Protein AF-A0A5C1ABJ4-F1 (afdb_monomer_lite)

Organism: NCBI:txid2598579

pLDDT: mean 93.32, std 5.38, range [53.0, 98.0]

Structure (mmCIF, N/CA/C/O backbone):
data_AF-A0A5C1ABJ4-F1
#
_entry.id   AF-A0A5C1ABJ4-F1
#
loop_
_atom_site.group_PDB
_atom_site.id
_atom_site.type_symbol
_atom_site.label_atom_id
_atom_site.label_alt_id
_atom_site.label_comp_id
_atom_site.label_asym_id
_atom_site.label_entity_id
_atom_site.label_seq_id
_atom_site.pdbx_PDB_ins_code
_atom_site.Cartn_x
_atom_site.Cartn_y
_atom_site.Cartn_z
_atom_site.occupancy
_atom_site.B_iso_or_equiv
_atom_site.auth_seq_id
_atom_site.auth_comp_id
_atom_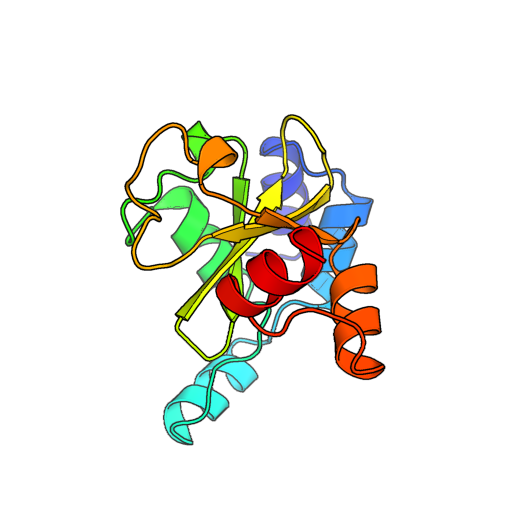site.auth_asym_id
_atom_site.auth_atom_id
_atom_site.pdbx_PDB_model_num
ATOM 1 N N . MET A 1 1 ? 1.693 10.480 14.852 1.00 88.25 1 MET A N 1
ATOM 2 C CA . MET A 1 1 ? 0.655 9.442 15.010 1.00 88.25 1 MET A CA 1
ATOM 3 C C . MET A 1 1 ? 1.289 8.270 15.743 1.00 88.25 1 MET A C 1
ATOM 5 O O . MET A 1 1 ? 2.432 7.964 15.433 1.00 88.25 1 MET A O 1
ATOM 9 N N . THR A 1 2 ? 0.624 7.681 16.735 1.00 93.25 2 THR A N 1
ATOM 10 C CA . THR A 1 2 ? 1.085 6.448 17.403 1.00 93.25 2 THR A CA 1
ATOM 11 C C . THR A 1 2 ? 0.693 5.208 16.592 1.00 93.25 2 THR A C 1
ATOM 13 O O . THR A 1 2 ? -0.179 5.293 15.729 1.00 93.25 2 THR A O 1
ATOM 16 N N . GLU A 1 3 ? 1.285 4.047 16.886 1.00 94.19 3 GLU A N 1
ATOM 17 C CA . GLU A 1 3 ? 0.907 2.773 16.248 1.00 94.19 3 GLU A CA 1
ATOM 18 C C . GLU A 1 3 ? -0.591 2.476 16.396 1.00 94.19 3 GLU A C 1
ATOM 20 O O . GLU A 1 3 ? -1.264 2.180 15.415 1.00 94.19 3 GLU A O 1
ATOM 25 N N . GLU A 1 4 ? -1.154 2.635 17.597 1.00 96.38 4 GLU A N 1
ATOM 26 C CA . GLU A 1 4 ? -2.579 2.364 17.835 1.00 96.38 4 GLU A CA 1
ATOM 27 C C . GLU A 1 4 ? -3.501 3.328 17.073 1.00 96.38 4 GLU A C 1
ATOM 29 O O . GLU A 1 4 ? -4.546 2.926 16.555 1.00 96.38 4 GLU A O 1
ATOM 34 N N . GLN A 1 5 ? -3.100 4.599 16.956 1.00 96.69 5 GLN A N 1
ATOM 35 C CA . GLN A 1 5 ? -3.818 5.568 16.127 1.00 96.69 5 GLN A CA 1
ATOM 36 C C . GLN A 1 5 ? -3.788 5.157 14.652 1.00 96.69 5 GLN A C 1
ATOM 38 O O . GLN A 1 5 ? -4.807 5.264 13.975 1.00 96.69 5 GLN A O 1
ATOM 43 N N . PHE A 1 6 ? -2.651 4.654 14.166 1.00 96.69 6 PHE A N 1
ATOM 44 C CA . PHE A 1 6 ? -2.529 4.161 12.798 1.00 96.69 6 PHE A CA 1
ATOM 45 C C . PHE A 1 6 ? -3.382 2.910 12.560 1.00 96.69 6 PHE A C 1
ATOM 47 O O . PHE A 1 6 ? -4.092 2.838 11.562 1.00 96.69 6 PHE A O 1
ATOM 54 N N . LEU A 1 7 ? -3.377 1.952 13.492 1.00 97.38 7 LEU A N 1
ATOM 55 C CA . LEU A 1 7 ? -4.188 0.732 13.402 1.00 97.38 7 LEU A CA 1
ATOM 56 C C . LEU A 1 7 ? -5.687 1.024 13.397 1.00 97.38 7 LEU A C 1
ATOM 58 O O . LEU A 1 7 ? -6.438 0.395 12.656 1.00 97.38 7 LEU A O 1
ATOM 62 N N . THR A 1 8 ? -6.117 1.999 14.195 1.00 97.50 8 THR A N 1
ATOM 63 C CA . THR A 1 8 ? -7.499 2.489 14.159 1.00 97.50 8 THR A CA 1
ATOM 64 C C . THR A 1 8 ? -7.795 3.135 12.803 1.00 97.50 8 THR A C 1
ATOM 66 O O . THR A 1 8 ? -8.787 2.804 12.160 1.00 97.50 8 THR A O 1
ATOM 69 N N . TRP A 1 9 ? -6.887 3.983 12.313 1.00 96.56 9 TRP A N 1
ATOM 70 C CA . TRP A 1 9 ? -7.027 4.676 11.032 1.00 96.56 9 TRP A CA 1
ATOM 71 C C . TRP A 1 9 ? -7.131 3.723 9.827 1.00 96.56 9 TRP A C 1
ATOM 73 O O . TRP A 1 9 ? -8.000 3.927 8.976 1.00 96.56 9 TRP A O 1
ATOM 83 N N . VAL A 1 10 ? -6.303 2.674 9.738 1.00 96.25 10 VAL A N 1
ATOM 84 C CA . VAL A 1 10 ? -6.405 1.679 8.647 1.00 96.25 10 VAL A CA 1
ATOM 85 C C . VAL A 1 10 ? -7.681 0.841 8.761 1.00 96.25 10 VAL A C 1
ATOM 87 O O . VAL A 1 10 ? -8.312 0.554 7.744 1.00 96.25 10 VAL A O 1
ATOM 90 N N . ASN A 1 11 ? -8.107 0.509 9.984 1.00 96.19 11 ASN A N 1
ATOM 91 C CA . ASN A 1 11 ? -9.336 -0.243 10.227 1.00 96.19 11 ASN A CA 1
ATOM 92 C C . ASN A 1 11 ? -10.583 0.535 9.787 1.00 96.19 11 ASN A C 1
ATOM 94 O O . ASN A 1 11 ? -11.460 -0.032 9.140 1.00 96.19 11 ASN A O 1
ATOM 98 N N . ASP A 1 12 ? -10.624 1.846 10.034 1.00 95.12 12 ASP A N 1
ATOM 99 C CA . ASP A 1 12 ? -11.699 2.729 9.557 1.00 95.12 12 ASP A CA 1
ATOM 100 C C . ASP A 1 12 ? -11.760 2.830 8.020 1.00 95.12 12 ASP A C 1
ATOM 102 O O . ASP A 1 12 ? -12.762 3.270 7.457 1.00 95.12 12 ASP A O 1
ATOM 106 N N . ARG A 1 13 ? -10.696 2.407 7.325 1.00 94.12 13 ARG A N 1
ATOM 107 C CA . ARG A 1 13 ? -10.602 2.317 5.856 1.00 94.12 13 ARG A CA 1
ATOM 108 C C . ARG A 1 13 ? -10.805 0.894 5.335 1.00 94.12 13 ARG A C 1
ATOM 110 O O . ARG A 1 13 ? -10.522 0.623 4.173 1.00 94.12 13 ARG A O 1
ATOM 117 N N . GLY A 1 14 ? -11.308 0.003 6.189 1.00 94.56 14 GLY A N 1
ATOM 118 C CA . GLY A 1 14 ? -11.683 -1.363 5.840 1.00 94.56 14 GLY A CA 1
ATOM 119 C C . GLY A 1 14 ? -10.524 -2.355 5.804 1.00 94.56 14 GLY A C 1
ATOM 120 O O . GLY A 1 14 ? -10.731 -3.503 5.420 1.00 94.56 14 GLY A O 1
ATOM 121 N N . LEU A 1 15 ? -9.322 -1.956 6.238 1.00 96.06 15 LEU A N 1
ATOM 122 C CA . LEU A 1 15 ? -8.186 -2.862 6.353 1.00 96.06 15 LEU A CA 1
ATOM 123 C C . LEU A 1 15 ? -8.135 -3.482 7.765 1.00 96.06 15 LEU A C 1
ATOM 125 O O . LEU A 1 15 ? -7.903 -2.755 8.733 1.00 96.06 15 LEU A O 1
ATOM 129 N N . PRO A 1 16 ? -8.321 -4.807 7.921 1.00 95.50 16 PRO A N 1
ATOM 130 C CA . PRO A 1 16 ? -8.355 -5.455 9.226 1.00 95.50 16 PRO A CA 1
ATOM 131 C C . PRO A 1 16 ? -7.057 -5.265 10.013 1.00 95.50 16 PRO A C 1
ATOM 133 O O . PRO A 1 16 ? -5.977 -5.071 9.450 1.00 95.50 16 PRO A O 1
ATOM 136 N N . ARG A 1 17 ? -7.153 -5.344 11.345 1.00 95.56 17 ARG A N 1
ATOM 137 C CA . ARG A 1 17 ? -6.034 -5.037 12.248 1.00 95.56 17 ARG A CA 1
ATOM 138 C C . ARG A 1 17 ? -4.769 -5.850 11.958 1.00 95.56 17 ARG A C 1
ATOM 140 O O . ARG A 1 17 ? -3.681 -5.299 12.057 1.00 95.56 17 ARG A O 1
ATOM 147 N N . ASP A 1 18 ? -4.881 -7.128 11.611 1.00 95.94 18 ASP A N 1
ATOM 148 C CA . ASP A 1 18 ? -3.736 -7.979 11.256 1.00 95.94 18 ASP A CA 1
ATOM 149 C C . ASP A 1 18 ? -2.999 -7.464 10.009 1.00 95.94 18 ASP A C 1
ATOM 151 O O . ASP A 1 18 ? -1.771 -7.383 10.012 1.00 95.94 18 ASP A O 1
ATOM 155 N N . ARG A 1 19 ? -3.734 -7.008 8.992 1.00 95.75 19 ARG A N 1
ATOM 156 C CA . ARG A 1 19 ? -3.170 -6.339 7.809 1.00 95.75 19 ARG A CA 1
ATOM 157 C C . ARG A 1 19 ? -2.598 -4.961 8.131 1.00 95.75 19 ARG A C 1
ATOM 159 O O . ARG A 1 19 ? -1.557 -4.584 7.600 1.00 95.75 19 ARG A O 1
ATOM 166 N N . GLY A 1 20 ? -3.214 -4.234 9.059 1.00 96.50 20 GLY A N 1
ATOM 167 C CA . GLY A 1 20 ? -2.649 -3.004 9.616 1.00 96.50 20 GLY A CA 1
ATOM 168 C C . GLY A 1 20 ? -1.310 -3.224 10.330 1.00 96.50 20 GLY A C 1
ATOM 169 O O . GLY A 1 20 ? -0.367 -2.464 10.124 1.00 96.50 20 GLY A O 1
ATOM 170 N N . MET A 1 21 ? -1.201 -4.288 11.130 1.00 96.75 21 MET A N 1
ATOM 171 C CA . MET A 1 21 ? 0.039 -4.682 11.814 1.00 96.75 21 MET A CA 1
ATOM 172 C C . MET A 1 21 ? 1.129 -5.094 10.823 1.00 96.75 21 MET A C 1
ATOM 174 O O . MET A 1 21 ? 2.306 -4.802 11.023 1.00 96.75 21 MET A O 1
ATOM 178 N N . GLU A 1 22 ? 0.741 -5.769 9.746 1.00 96.25 22 GLU A N 1
ATOM 179 C CA . GLU A 1 22 ? 1.639 -6.115 8.651 1.00 96.25 22 GLU A CA 1
ATOM 180 C C . GLU A 1 22 ? 2.220 -4.860 7.991 1.00 96.25 22 GLU A C 1
ATOM 182 O O . GLU A 1 22 ? 3.435 -4.778 7.806 1.00 96.25 22 GLU A O 1
ATOM 187 N N . LEU A 1 23 ? 1.376 -3.860 7.720 1.00 96.12 23 LEU A N 1
ATOM 188 C CA . LEU A 1 23 ? 1.804 -2.576 7.176 1.00 96.12 23 LEU A CA 1
ATOM 189 C C . LEU A 1 23 ? 2.719 -1.816 8.146 1.00 96.12 23 LEU A C 1
ATOM 191 O O . LEU A 1 23 ? 3.759 -1.331 7.719 1.00 96.12 23 LEU A O 1
ATOM 195 N N . LEU A 1 24 ? 2.401 -1.779 9.448 1.00 96.12 24 LEU A N 1
ATOM 196 C CA . LEU A 1 24 ? 3.281 -1.194 10.472 1.00 96.12 24 LEU A CA 1
ATOM 197 C C . LEU A 1 24 ? 4.680 -1.819 10.465 1.00 96.12 24 LEU A C 1
ATOM 199 O O . LEU A 1 24 ? 5.672 -1.108 10.562 1.00 96.12 24 LEU A O 1
ATOM 203 N N . ARG A 1 25 ? 4.758 -3.149 10.353 1.00 96.12 25 ARG A N 1
ATOM 204 C CA . ARG A 1 25 ? 6.027 -3.889 10.369 1.00 96.12 25 ARG A CA 1
ATOM 205 C C . ARG A 1 25 ? 6.877 -3.634 9.124 1.00 96.12 25 ARG A C 1
ATOM 207 O O . ARG A 1 25 ? 8.095 -3.766 9.194 1.00 96.12 25 ARG A O 1
ATOM 214 N N . LEU A 1 26 ? 6.236 -3.381 7.984 1.00 96.62 26 LEU A N 1
ATOM 215 C CA . LEU A 1 26 ? 6.899 -3.228 6.687 1.00 96.62 26 LEU A CA 1
ATOM 216 C C . LEU A 1 26 ? 7.159 -1.769 6.304 1.00 96.62 26 LEU A C 1
ATOM 218 O O . LEU A 1 26 ? 7.993 -1.526 5.437 1.00 96.62 26 LEU A O 1
ATOM 222 N N . ALA A 1 27 ? 6.446 -0.821 6.913 1.00 97.06 27 ALA A N 1
ATOM 223 C CA . ALA A 1 27 ? 6.613 0.598 6.657 1.00 97.06 27 ALA A CA 1
ATOM 224 C C . ALA A 1 27 ? 8.025 1.063 7.015 1.00 97.06 27 ALA A C 1
ATOM 226 O O . ALA A 1 27 ? 8.536 0.772 8.097 1.00 97.06 27 ALA A O 1
ATOM 227 N N . ALA A 1 28 ? 8.627 1.834 6.113 1.00 96.75 28 ALA A N 1
ATOM 228 C CA . ALA A 1 28 ? 9.906 2.465 6.373 1.00 96.75 28 ALA A CA 1
ATOM 229 C C . ALA A 1 28 ? 9.820 3.468 7.529 1.00 96.75 28 ALA A C 1
ATOM 231 O O . ALA A 1 28 ? 8.801 4.123 7.770 1.00 96.75 28 ALA A O 1
ATOM 232 N N . THR A 1 29 ? 10.936 3.653 8.211 1.00 96.00 29 THR A N 1
ATOM 233 C CA . THR A 1 29 ? 11.121 4.756 9.148 1.00 96.00 29 THR A CA 1
ATOM 234 C C . THR A 1 29 ? 11.282 6.085 8.392 1.00 96.00 29 THR A C 1
ATOM 236 O O . THR A 1 29 ? 11.707 6.106 7.228 1.00 96.00 29 THR A O 1
ATOM 239 N N . PRO A 1 30 ? 10.957 7.232 9.017 1.00 94.44 30 PRO A N 1
ATOM 240 C CA . PRO A 1 30 ? 11.271 8.545 8.451 1.00 94.44 30 PRO A CA 1
ATOM 241 C C . PRO A 1 30 ? 12.758 8.704 8.098 1.00 94.44 30 PRO A C 1
ATOM 243 O O . PRO A 1 30 ? 13.092 9.342 7.100 1.00 94.44 30 PRO A O 1
ATOM 246 N N . GLU A 1 31 ? 13.643 8.102 8.892 1.00 96.19 31 GLU A N 1
ATOM 247 C CA . GLU A 1 31 ? 15.089 8.118 8.698 1.00 96.19 31 GLU A CA 1
ATOM 248 C C . GLU A 1 31 ? 15.508 7.356 7.436 1.00 96.19 31 GLU A C 1
ATOM 250 O O . GLU A 1 31 ? 16.296 7.885 6.656 1.00 96.19 31 GLU A O 1
ATOM 255 N N . GLU A 1 32 ? 14.953 6.165 7.186 1.00 96.31 32 GLU A N 1
ATOM 256 C CA . GLU A 1 32 ? 15.216 5.395 5.958 1.00 96.31 32 GLU A CA 1
ATOM 257 C C . GLU A 1 32 ? 14.743 6.143 4.707 1.00 96.31 32 GLU A C 1
ATOM 259 O O . GLU A 1 32 ? 15.471 6.229 3.719 1.00 96.31 32 GLU A O 1
ATOM 264 N N . MET A 1 33 ? 13.552 6.746 4.762 1.00 94.56 33 MET A N 1
ATOM 265 C CA . MET A 1 33 ? 13.020 7.548 3.654 1.00 94.56 33 MET A CA 1
ATOM 266 C C . MET A 1 33 ? 13.908 8.761 3.355 1.00 94.56 33 MET A C 1
ATOM 268 O O . MET A 1 33 ? 14.182 9.070 2.194 1.00 94.56 33 MET A O 1
ATOM 272 N N . LYS A 1 34 ? 14.381 9.446 4.403 1.00 94.56 34 LYS A N 1
ATOM 273 C CA . LYS A 1 34 ? 15.303 10.576 4.271 1.00 94.56 34 LYS A CA 1
ATOM 274 C C . LYS A 1 34 ? 16.650 10.133 3.696 1.00 94.56 34 LYS A C 1
ATOM 276 O O . LYS A 1 34 ? 17.146 10.784 2.781 1.00 94.56 34 LYS A O 1
ATOM 281 N N . ALA A 1 35 ? 17.210 9.031 4.193 1.00 95.69 35 ALA A N 1
ATOM 282 C CA . ALA A 1 35 ? 18.489 8.503 3.732 1.00 95.69 35 ALA A CA 1
ATOM 283 C C . ALA A 1 35 ? 18.458 8.151 2.237 1.00 95.69 35 ALA A C 1
ATOM 285 O O . ALA A 1 35 ? 19.354 8.566 1.506 1.00 95.69 35 ALA A O 1
ATOM 286 N N . ALA A 1 36 ? 17.402 7.476 1.765 1.00 93.00 36 ALA A N 1
ATOM 287 C CA . ALA A 1 36 ? 17.230 7.170 0.343 1.00 93.00 36 ALA A CA 1
ATOM 288 C C . ALA A 1 36 ? 17.169 8.447 -0.513 1.00 93.00 36 ALA A C 1
ATOM 290 O O . ALA A 1 36 ? 17.862 8.562 -1.524 1.00 93.00 36 ALA A O 1
ATOM 291 N N . SER A 1 37 ? 16.411 9.456 -0.064 1.00 91.25 37 SER A N 1
ATOM 292 C CA . SER A 1 37 ? 16.325 10.745 -0.757 1.00 91.25 37 SER A CA 1
ATOM 293 C C . SER A 1 37 ? 17.667 11.483 -0.817 1.00 91.25 37 SER A C 1
ATOM 295 O O . SER A 1 37 ? 17.974 12.085 -1.843 1.00 91.25 37 SER A O 1
ATOM 297 N N . GLU A 1 38 ? 18.452 11.480 0.262 1.00 94.56 38 GLU A N 1
ATOM 298 C CA . GLU A 1 38 ? 19.772 12.129 0.309 1.00 94.56 38 GLU A CA 1
ATOM 299 C C . GLU A 1 38 ? 20.803 11.393 -0.557 1.00 94.56 38 GLU A C 1
ATOM 301 O O . GLU A 1 38 ? 21.664 12.027 -1.170 1.00 94.56 38 GLU A O 1
ATOM 306 N N . ALA A 1 39 ? 20.685 10.067 -0.647 1.00 94.88 39 ALA A N 1
ATOM 307 C CA . ALA A 1 39 ? 21.522 9.214 -1.483 1.00 94.88 39 ALA A CA 1
ATOM 308 C C . ALA A 1 39 ? 21.127 9.221 -2.972 1.00 94.88 39 ALA A C 1
ATOM 310 O O . ALA A 1 39 ? 21.839 8.628 -3.780 1.00 94.88 39 ALA A O 1
ATOM 311 N N . TRP A 1 40 ? 20.035 9.900 -3.352 1.00 90.88 40 TRP A N 1
ATOM 312 C CA . TRP A 1 40 ? 19.444 9.825 -4.698 1.00 90.88 40 TRP A CA 1
ATOM 313 C C . TRP A 1 40 ? 19.102 8.387 -5.123 1.00 90.88 40 TRP A C 1
ATOM 315 O O . TRP A 1 40 ? 19.182 8.031 -6.300 1.00 90.88 40 TRP A O 1
ATOM 325 N N . GLU A 1 41 ? 18.708 7.561 -4.157 1.00 90.25 41 GLU A N 1
ATOM 326 C CA . GLU A 1 41 ? 18.269 6.186 -4.367 1.00 90.25 41 GLU A CA 1
ATOM 327 C C . GLU A 1 41 ? 16.735 6.109 -4.396 1.00 90.25 41 GLU A C 1
ATOM 329 O O . GLU A 1 41 ? 16.053 6.979 -3.837 1.00 90.25 41 GLU A O 1
ATOM 334 N N . PRO A 1 42 ? 16.153 5.075 -5.032 1.00 87.12 42 PRO A N 1
ATOM 335 C CA . PRO A 1 42 ? 14.728 4.809 -4.905 1.00 87.12 42 PRO A CA 1
ATOM 336 C C . PRO A 1 42 ? 14.333 4.682 -3.426 1.00 87.12 42 PRO A C 1
ATOM 338 O O . PRO A 1 42 ? 15.066 4.057 -2.652 1.00 87.12 42 PRO A O 1
ATOM 341 N N . PRO A 1 43 ? 13.183 5.240 -3.011 1.00 88.25 43 PRO A N 1
ATOM 342 C CA . PRO A 1 43 ? 12.720 5.080 -1.643 1.00 88.25 43 PRO A CA 1
ATOM 343 C C . PRO A 1 43 ? 12.439 3.600 -1.336 1.00 88.25 43 PRO A C 1
ATOM 345 O O . PRO A 1 43 ? 12.162 2.816 -2.251 1.00 88.25 43 PRO A O 1
ATOM 348 N N . PRO A 1 44 ? 12.443 3.212 -0.048 1.00 92.38 44 PRO A N 1
ATOM 349 C CA . PRO A 1 44 ? 11.866 1.946 0.376 1.00 92.38 44 PRO A CA 1
ATOM 350 C C . PRO A 1 44 ? 10.474 1.733 -0.239 1.00 92.38 44 PRO A C 1
ATOM 352 O O . PRO A 1 44 ? 9.682 2.679 -0.301 1.00 92.38 44 PRO A O 1
ATOM 355 N N . PRO A 1 45 ? 10.146 0.500 -0.665 1.00 93.31 45 PRO A N 1
ATOM 356 C CA . PRO A 1 45 ? 8.934 0.250 -1.436 1.00 93.31 45 PRO A CA 1
ATOM 357 C C . PRO A 1 45 ? 7.660 0.517 -0.637 1.00 93.31 45 PRO A C 1
ATOM 359 O O . PRO A 1 45 ? 6.651 0.886 -1.222 1.00 93.31 45 PRO A O 1
ATOM 362 N N . ILE A 1 46 ? 7.694 0.344 0.689 1.00 97.31 46 ILE A N 1
ATOM 363 C CA . ILE A 1 46 ? 6.593 0.697 1.587 1.00 97.31 46 ILE A CA 1
ATOM 364 C C . ILE A 1 46 ? 6.993 1.954 2.351 1.00 97.31 46 ILE A C 1
ATOM 366 O O . ILE A 1 46 ? 7.986 1.970 3.081 1.00 97.31 46 ILE A O 1
ATOM 370 N N . TYR A 1 47 ? 6.217 3.017 2.180 1.00 97.12 47 TYR A N 1
ATOM 371 C CA . TYR A 1 47 ? 6.524 4.314 2.759 1.00 97.12 47 TYR A CA 1
ATOM 372 C C . TYR A 1 47 ? 6.309 4.346 4.269 1.00 97.12 47 TYR A C 1
ATOM 374 O O . TYR A 1 47 ? 5.654 3.488 4.860 1.00 97.12 47 TYR A O 1
ATOM 382 N N . ASN A 1 48 ? 6.844 5.391 4.901 1.00 96.50 48 ASN A N 1
ATOM 383 C CA . ASN A 1 48 ? 6.553 5.662 6.300 1.00 96.50 48 ASN A CA 1
ATOM 384 C C . ASN A 1 48 ? 5.061 5.973 6.515 1.00 96.50 48 ASN A C 1
ATOM 386 O O . ASN A 1 48 ? 4.369 6.478 5.627 1.00 96.50 48 ASN A O 1
ATOM 390 N N . LEU A 1 49 ? 4.582 5.732 7.737 1.00 96.25 49 LEU A N 1
ATOM 391 C CA . LEU A 1 49 ? 3.165 5.863 8.099 1.00 96.25 49 LEU A CA 1
ATOM 392 C C . LEU A 1 49 ? 2.588 7.255 7.809 1.00 96.25 49 LEU A C 1
ATOM 394 O O . LEU A 1 49 ? 1.440 7.368 7.389 1.00 96.25 49 LEU A O 1
ATOM 398 N N . GLY A 1 50 ? 3.375 8.315 8.018 1.00 95.31 50 GLY A N 1
ATOM 399 C CA . GLY A 1 50 ? 2.948 9.686 7.741 1.00 95.31 50 GLY A CA 1
ATOM 400 C C . GLY A 1 50 ? 2.678 9.905 6.254 1.00 95.31 50 GLY A C 1
ATOM 401 O O . GLY A 1 50 ? 1.622 10.413 5.890 1.00 95.31 50 GLY A O 1
ATOM 402 N N . SER A 1 51 ? 3.589 9.446 5.396 1.00 95.25 51 SER A N 1
ATOM 403 C CA . SE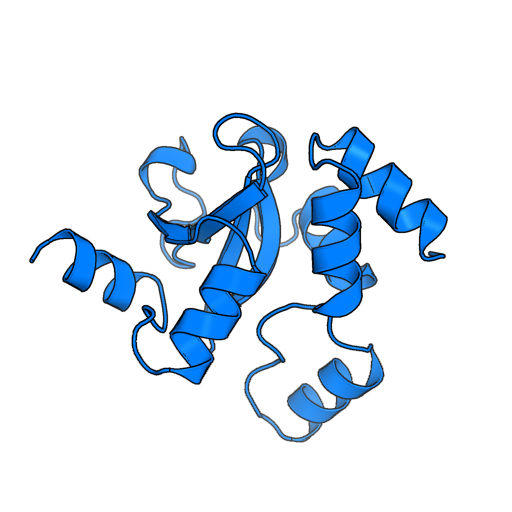R A 1 51 ? 3.436 9.512 3.942 1.00 95.25 51 SER A CA 1
ATOM 404 C C . SER A 1 51 ? 2.234 8.705 3.447 1.00 95.25 51 SER A C 1
ATOM 406 O O . SER A 1 51 ? 1.497 9.197 2.599 1.00 95.25 51 SER A O 1
ATOM 408 N N . ILE A 1 52 ? 1.989 7.514 4.001 1.00 96.56 52 ILE A N 1
ATOM 409 C CA . ILE A 1 52 ? 0.814 6.687 3.663 1.00 96.56 52 ILE A CA 1
ATOM 410 C C . ILE A 1 52 ? -0.490 7.428 3.981 1.00 96.56 52 ILE A C 1
ATOM 412 O O . ILE A 1 52 ? -1.408 7.478 3.157 1.00 96.56 52 ILE A O 1
ATOM 416 N N . VAL A 1 53 ? -0.564 8.037 5.169 1.00 95.50 53 VAL A N 1
ATOM 417 C CA . VAL A 1 53 ? -1.733 8.817 5.592 1.00 95.50 53 VAL A CA 1
ATOM 418 C C . VAL A 1 53 ? -1.930 10.017 4.672 1.00 95.50 53 VAL A C 1
ATOM 420 O O . VAL A 1 53 ? -3.026 10.186 4.152 1.00 95.50 53 VAL A O 1
ATOM 423 N N . THR A 1 54 ? -0.886 10.802 4.399 1.00 94.69 54 THR A N 1
ATOM 424 C CA . THR A 1 54 ? -0.960 11.954 3.484 1.00 94.69 54 THR A CA 1
ATOM 425 C C . THR A 1 54 ? -1.400 11.548 2.078 1.00 94.69 54 THR A C 1
ATOM 427 O O . THR A 1 54 ? -2.293 12.173 1.514 1.00 94.69 54 THR A O 1
ATOM 430 N N . LEU A 1 55 ? -0.843 10.474 1.514 1.00 93.50 55 LEU A N 1
ATOM 431 C CA . LEU A 1 55 ? -1.226 9.997 0.180 1.00 93.50 55 LEU A CA 1
ATOM 432 C C . LEU A 1 55 ? -2.684 9.540 0.114 1.00 93.50 55 LEU A C 1
ATOM 434 O O . LEU A 1 55 ? -3.333 9.687 -0.919 1.00 93.50 55 LEU A O 1
ATOM 438 N N . THR A 1 56 ? -3.201 8.997 1.213 1.00 91.50 56 THR A N 1
ATOM 439 C CA . THR A 1 56 ? -4.584 8.527 1.288 1.00 91.50 56 THR A CA 1
ATOM 440 C C . THR A 1 56 ? -5.563 9.664 1.582 1.00 91.50 56 THR A C 1
ATOM 442 O O . THR A 1 56 ? -6.656 9.688 1.016 1.00 91.50 56 THR A O 1
ATOM 445 N N . GLU A 1 57 ? -5.204 10.602 2.460 1.00 91.25 57 GLU A N 1
ATOM 446 C CA . GLU A 1 57 ? -6.099 11.666 2.921 1.00 91.25 57 GLU A CA 1
ATOM 447 C C . GLU A 1 57 ? -6.106 12.893 2.030 1.00 91.25 57 GLU A C 1
ATOM 449 O O . GLU A 1 57 ? -7.193 13.345 1.658 1.00 91.25 57 GLU A O 1
ATOM 454 N N . ASP A 1 58 ? -4.916 13.386 1.696 1.00 94.00 58 ASP A N 1
ATOM 455 C CA . ASP A 1 58 ? -4.724 14.645 0.981 1.00 94.00 58 ASP A CA 1
ATOM 456 C C . ASP A 1 58 ? -4.707 14.431 -0.539 1.00 94.00 58 ASP A C 1
ATOM 458 O O . ASP A 1 58 ? -4.870 15.387 -1.292 1.00 94.00 58 ASP A O 1
ATOM 462 N N . ASP A 1 59 ? -4.521 13.179 -0.983 1.00 90.75 59 ASP A N 1
ATOM 463 C CA . ASP A 1 59 ? -4.498 12.756 -2.390 1.00 90.75 59 ASP A CA 1
ATOM 464 C C . ASP A 1 59 ? -3.690 13.708 -3.299 1.00 90.75 59 ASP A C 1
ATOM 466 O O . ASP A 1 59 ? -4.191 14.188 -4.321 1.00 90.75 59 ASP A O 1
ATOM 470 N N . PRO A 1 60 ? -2.414 13.997 -2.972 1.00 90.69 60 PRO A N 1
ATOM 471 C CA . PRO A 1 60 ? -1.618 14.968 -3.724 1.00 90.69 60 PRO A CA 1
ATOM 472 C C . PRO A 1 60 ? -1.373 14.545 -5.183 1.00 90.69 60 PRO A C 1
ATOM 474 O O . PRO A 1 60 ? -0.956 15.360 -6.004 1.00 90.69 60 PRO A O 1
ATOM 477 N N . LEU A 1 61 ? -1.622 13.273 -5.511 1.00 88.19 61 LEU A N 1
ATOM 478 C CA . LEU A 1 61 ? -1.439 12.690 -6.838 1.00 88.19 61 LEU A CA 1
ATOM 479 C C . LEU A 1 61 ? -2.727 12.697 -7.688 1.00 88.19 61 LEU A C 1
ATOM 481 O O . LEU A 1 61 ? -2.658 12.457 -8.897 1.00 88.19 61 LEU A O 1
ATOM 485 N N . GLY A 1 62 ? -3.888 12.994 -7.091 1.00 87.62 62 GLY A N 1
ATOM 486 C CA . GLY A 1 62 ? -5.190 12.972 -7.768 1.00 87.62 62 GLY A CA 1
ATOM 487 C C . GLY A 1 62 ? -5.655 11.566 -8.167 1.00 87.62 62 GLY A C 1
ATOM 488 O O . GLY A 1 62 ? -6.355 11.397 -9.167 1.00 87.62 62 GLY A O 1
ATOM 489 N N . VAL A 1 63 ? -5.232 10.549 -7.418 1.00 88.62 63 VAL A N 1
ATOM 490 C CA . VAL A 1 63 ? -5.553 9.129 -7.642 1.00 88.62 63 VAL A CA 1
ATOM 491 C C . VAL A 1 63 ? -6.905 8.784 -7.023 1.00 88.62 63 VAL A C 1
ATOM 493 O O . VAL A 1 63 ? -7.609 7.885 -7.486 1.00 88.62 63 VAL A O 1
ATOM 496 N N . SER A 1 64 ? -7.311 9.539 -6.007 1.00 87.62 64 SER A N 1
ATOM 497 C CA . SER A 1 64 ? -8.530 9.363 -5.221 1.00 87.62 64 SER A CA 1
ATOM 498 C C . SER A 1 64 ? -8.653 7.948 -4.650 1.00 87.62 64 SER A C 1
ATOM 500 O O . SER A 1 64 ? -9.683 7.296 -4.836 1.00 87.62 64 SER A O 1
ATOM 502 N N . PRO A 1 65 ? -7.622 7.447 -3.941 1.00 85.19 65 PRO A N 1
ATOM 503 C CA . PRO A 1 65 ? -7.541 6.046 -3.533 1.00 85.19 65 PRO A CA 1
ATOM 504 C C . PRO A 1 65 ? -8.751 5.619 -2.687 1.00 85.19 65 PRO A C 1
ATOM 506 O O . PRO A 1 65 ? -9.355 4.582 -2.961 1.00 85.19 65 PRO A O 1
ATOM 509 N N . LYS A 1 66 ? -9.219 6.488 -1.777 1.00 85.94 66 LYS A N 1
ATOM 510 C CA . LYS A 1 66 ? -10.435 6.274 -0.970 1.00 85.94 66 LYS A CA 1
ATOM 511 C C . LYS A 1 66 ? -11.686 6.016 -1.815 1.00 85.94 66 LYS A C 1
ATOM 513 O O . LYS A 1 66 ? -12.458 5.116 -1.503 1.00 85.94 66 LYS A O 1
ATOM 518 N N . ALA A 1 67 ? -11.876 6.768 -2.902 1.00 86.06 67 ALA A N 1
ATOM 519 C CA . ALA A 1 67 ? -13.035 6.614 -3.786 1.00 86.06 67 ALA A CA 1
ATOM 520 C C . ALA A 1 67 ? -13.036 5.271 -4.540 1.00 86.06 67 ALA A C 1
ATOM 522 O O . ALA A 1 67 ? -14.067 4.854 -5.062 1.00 86.06 67 ALA A O 1
ATOM 523 N N . HIS A 1 68 ? -11.890 4.589 -4.579 1.00 86.88 68 HIS A N 1
ATOM 524 C CA . HIS A 1 68 ? -11.708 3.293 -5.230 1.00 86.88 68 HIS A CA 1
ATOM 525 C C . HIS A 1 68 ? -11.472 2.144 -4.246 1.00 86.88 68 HIS A C 1
ATOM 527 O O . HIS A 1 68 ? -11.230 1.013 -4.672 1.00 86.88 68 HIS A O 1
ATOM 533 N N . GLY A 1 69 ? -11.573 2.427 -2.943 1.00 91.50 69 GLY A N 1
ATOM 534 C CA . GLY A 1 69 ? -11.356 1.444 -1.890 1.00 91.50 69 GLY A CA 1
ATOM 535 C C . GLY A 1 69 ? -9.901 0.995 -1.762 1.00 91.50 69 GLY A C 1
ATOM 536 O O . GLY A 1 69 ? -9.653 -0.112 -1.299 1.00 91.50 69 GLY A O 1
ATOM 537 N N . PHE A 1 70 ? -8.952 1.831 -2.180 1.00 95.31 70 PHE A N 1
ATOM 538 C CA . PHE A 1 70 ? -7.521 1.589 -2.044 1.00 95.31 70 PHE A CA 1
ATOM 539 C C . PHE A 1 70 ? -6.900 2.477 -0.961 1.00 95.31 70 PHE A C 1
ATOM 541 O O . PHE A 1 70 ? -7.377 3.577 -0.677 1.00 95.31 70 PHE A O 1
ATOM 548 N N . LEU A 1 71 ? -5.786 2.008 -0.405 1.00 95.94 71 LEU A N 1
ATOM 549 C CA . LEU A 1 71 ? -4.829 2.784 0.376 1.00 95.94 71 LEU A CA 1
ATOM 550 C C . LEU A 1 71 ? -3.494 2.749 -0.371 1.00 95.94 71 LEU A C 1
ATOM 552 O O . LEU A 1 71 ? -2.991 1.662 -0.649 1.00 95.94 71 LEU A O 1
ATOM 556 N N . ILE A 1 72 ? -2.911 3.906 -0.695 1.00 96.44 72 ILE A N 1
ATOM 557 C CA . ILE A 1 72 ? -1.572 3.947 -1.303 1.00 96.44 72 ILE A CA 1
ATOM 558 C C . ILE A 1 72 ? -0.542 3.786 -0.193 1.00 96.44 72 ILE A C 1
ATOM 560 O O . ILE A 1 72 ? -0.461 4.622 0.706 1.00 96.44 72 ILE A O 1
ATOM 564 N N . VAL A 1 73 ? 0.235 2.708 -0.256 1.00 97.44 73 VAL A N 1
ATOM 565 C CA . VAL A 1 73 ? 1.201 2.340 0.788 1.00 97.44 73 VAL A CA 1
ATOM 566 C C . VAL A 1 73 ? 2.649 2.597 0.385 1.00 97.44 73 VAL A C 1
ATOM 568 O O . VAL A 1 73 ? 3.531 2.579 1.240 1.00 97.44 73 VAL A O 1
ATOM 571 N N . GLY A 1 74 ? 2.910 2.851 -0.896 1.00 96.69 74 GLY A N 1
ATOM 572 C CA . GLY A 1 74 ? 4.264 3.056 -1.388 1.00 96.69 74 GLY A CA 1
ATOM 573 C C . GLY A 1 74 ? 4.357 3.145 -2.903 1.00 96.69 74 GLY A C 1
ATOM 574 O O . GLY A 1 74 ? 3.355 3.413 -3.573 1.00 96.69 74 GLY A O 1
ATOM 575 N N . SER A 1 75 ? 5.551 2.911 -3.443 1.00 96.12 75 SER A N 1
ATOM 576 C CA . SER A 1 75 ? 5.780 2.865 -4.886 1.00 96.12 75 SER A CA 1
ATOM 577 C C . SER A 1 75 ? 6.864 1.864 -5.276 1.00 96.12 75 SER A C 1
ATOM 579 O O . SER A 1 75 ? 7.747 1.515 -4.495 1.00 96.12 75 SER A O 1
ATOM 581 N N . CYS A 1 76 ? 6.818 1.446 -6.533 1.00 95.19 76 CYS A N 1
ATOM 582 C CA . CYS A 1 76 ? 7.904 0.766 -7.216 1.00 95.19 76 CYS A CA 1
ATOM 583 C C . CYS A 1 76 ? 9.024 1.777 -7.552 1.00 95.19 76 CYS A C 1
ATOM 585 O O . CYS A 1 76 ? 8.774 2.991 -7.567 1.00 95.19 76 CYS A O 1
ATOM 587 N N . PRO A 1 77 ? 10.253 1.321 -7.869 1.00 89.44 77 PRO A N 1
ATOM 588 C CA . PRO A 1 77 ? 11.365 2.214 -8.215 1.00 89.44 77 PRO A CA 1
ATOM 589 C C . PRO A 1 77 ? 11.109 3.115 -9.431 1.00 89.44 77 PRO A C 1
ATOM 591 O O . PRO A 1 77 ? 11.691 4.191 -9.530 1.00 89.44 77 PRO A O 1
ATOM 594 N N . ASN A 1 78 ? 10.245 2.686 -10.355 1.00 89.81 78 ASN A N 1
ATOM 595 C CA . ASN A 1 78 ? 9.869 3.443 -11.550 1.00 89.81 78 ASN A CA 1
ATOM 596 C C . ASN A 1 78 ? 8.752 4.482 -11.301 1.00 89.81 78 ASN A C 1
ATOM 598 O O . ASN A 1 78 ? 8.378 5.193 -12.229 1.00 89.81 78 ASN A O 1
ATOM 602 N N . GLY A 1 79 ? 8.219 4.569 -10.077 1.00 90.94 79 GLY A N 1
ATOM 603 C CA . GLY A 1 79 ? 7.157 5.503 -9.700 1.00 90.94 79 GLY A CA 1
ATOM 604 C C . GLY A 1 79 ? 5.736 4.932 -9.720 1.00 90.94 79 GLY A C 1
ATOM 605 O O . GLY A 1 79 ? 4.823 5.620 -9.264 1.00 90.94 79 GLY A O 1
ATOM 606 N N . ASP A 1 80 ? 5.526 3.690 -10.171 1.00 95.81 80 ASP A N 1
ATOM 607 C CA . ASP A 1 80 ? 4.212 3.041 -10.080 1.00 95.81 80 ASP A CA 1
ATOM 608 C C . ASP A 1 80 ? 3.791 2.866 -8.624 1.00 95.81 80 ASP A C 1
ATOM 610 O O . ASP A 1 80 ? 4.588 2.476 -7.773 1.00 95.81 80 ASP A O 1
ATOM 614 N N . LEU A 1 81 ? 2.529 3.140 -8.314 1.00 96.44 81 LEU A N 1
ATOM 615 C CA . LEU A 1 81 ? 2.057 3.123 -6.936 1.00 96.44 81 LEU A CA 1
ATOM 616 C C . LEU A 1 81 ? 1.759 1.701 -6.480 1.00 96.44 81 LEU A C 1
ATOM 618 O O . LEU A 1 81 ? 1.206 0.891 -7.224 1.00 96.44 81 LEU A O 1
ATOM 622 N N . ILE A 1 82 ? 2.053 1.440 -5.212 1.00 97.69 82 ILE A N 1
ATOM 623 C CA . ILE A 1 82 ? 1.665 0.218 -4.515 1.00 97.69 82 ILE A CA 1
ATOM 624 C C . ILE A 1 82 ? 0.452 0.552 -3.660 1.00 97.69 82 ILE A C 1
ATOM 626 O O . ILE A 1 82 ? 0.498 1.443 -2.806 1.00 97.69 82 ILE A O 1
ATOM 630 N N . ALA A 1 83 ? -0.634 -0.172 -3.888 1.00 97.31 83 ALA A N 1
ATOM 631 C CA . ALA A 1 83 ? -1.898 0.006 -3.202 1.00 97.31 83 ALA A CA 1
ATOM 632 C C . ALA A 1 83 ? -2.316 -1.270 -2.468 1.00 97.31 83 ALA A C 1
ATOM 634 O O . ALA A 1 83 ? -2.070 -2.378 -2.940 1.00 97.31 83 ALA A O 1
ATOM 635 N N . VAL A 1 84 ? -2.991 -1.110 -1.333 1.00 97.88 84 VAL A N 1
ATOM 636 C CA . VAL A 1 84 ? -3.694 -2.190 -0.630 1.00 97.88 84 VAL A CA 1
ATOM 637 C C . VAL A 1 84 ? -5.192 -1.945 -0.740 1.00 97.88 84 VAL A C 1
ATOM 639 O O . VAL A 1 84 ? -5.655 -0.821 -0.551 1.00 97.88 84 VAL A O 1
ATOM 642 N N . ASP A 1 85 ? -5.959 -2.982 -1.057 1.00 97.1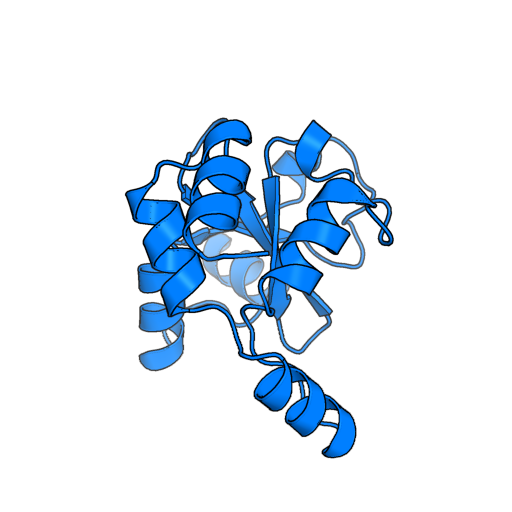2 85 ASP A N 1
ATOM 643 C CA . ASP A 1 85 ? -7.417 -2.896 -1.133 1.00 97.12 85 ASP A CA 1
ATOM 644 C C . ASP A 1 85 ? -8.041 -2.990 0.268 1.00 97.12 85 ASP A C 1
ATOM 646 O O . ASP A 1 85 ? -7.775 -3.924 1.022 1.00 97.12 85 ASP A O 1
ATOM 650 N N . GLY A 1 86 ? -8.869 -2.014 0.630 1.00 95.94 86 GLY A N 1
ATOM 651 C CA . GLY A 1 86 ? -9.639 -1.975 1.877 1.00 95.94 86 GLY A CA 1
ATOM 652 C C . GLY A 1 86 ? -11.132 -2.255 1.681 1.00 95.94 86 GLY A C 1
ATOM 653 O O . GLY A 1 86 ? -11.915 -2.061 2.603 1.00 95.94 86 GLY A O 1
ATOM 654 N N . SER A 1 87 ? -11.562 -2.660 0.483 1.00 94.75 87 SER A N 1
ATOM 655 C CA . SER A 1 87 ? -12.979 -2.710 0.107 1.00 94.75 87 SER A CA 1
ATOM 656 C C . SER A 1 87 ? -13.451 -4.057 -0.440 1.00 94.75 87 SER A C 1
ATOM 658 O O . SER A 1 87 ? -14.361 -4.652 0.128 1.00 94.75 87 SER A O 1
ATOM 660 N N . THR A 1 88 ? -12.889 -4.529 -1.555 1.00 92.94 88 THR A N 1
ATOM 661 C CA . THR A 1 88 ? -13.485 -5.622 -2.348 1.00 92.94 88 THR A CA 1
ATOM 662 C C . THR A 1 88 ? -12.663 -6.895 -2.252 1.00 92.94 88 THR A C 1
ATOM 664 O O . THR A 1 88 ? -13.218 -7.959 -1.999 1.00 92.94 88 THR A O 1
ATOM 667 N N . ASP A 1 89 ? -11.345 -6.782 -2.396 1.00 95.81 89 ASP A N 1
ATOM 668 C CA . ASP A 1 89 ? -10.387 -7.866 -2.189 1.00 95.81 89 ASP A CA 1
ATOM 669 C C . ASP A 1 89 ? -9.462 -7.507 -1.020 1.00 95.81 89 ASP A C 1
ATOM 671 O O . ASP A 1 89 ? -8.282 -7.204 -1.182 1.00 95.81 89 ASP A O 1
ATOM 675 N N . VAL A 1 90 ? -10.056 -7.420 0.170 1.00 96.88 90 VAL A N 1
ATOM 676 C CA . VAL A 1 90 ? -9.454 -6.798 1.355 1.00 96.88 90 VAL A CA 1
ATOM 677 C C . VAL A 1 90 ? -8.076 -7.383 1.693 1.00 96.88 90 VAL A C 1
ATOM 679 O O . VAL A 1 90 ? -7.927 -8.578 1.938 1.00 96.88 90 VAL A O 1
ATOM 682 N N . GLY A 1 91 ? -7.071 -6.510 1.774 1.00 96.75 91 GLY A N 1
ATOM 683 C CA . GLY A 1 91 ? -5.682 -6.840 2.089 1.00 96.75 91 GLY A CA 1
ATOM 684 C C . GLY A 1 91 ? -4.823 -7.214 0.882 1.00 96.75 91 GLY A C 1
ATOM 685 O O . GLY A 1 91 ? -3.600 -7.233 1.019 1.00 96.75 91 GLY A O 1
ATOM 686 N N . SER A 1 92 ? -5.421 -7.458 -0.288 1.00 97.81 92 SER A N 1
ATOM 687 C CA . SER A 1 92 ? -4.665 -7.725 -1.514 1.00 97.81 92 SER A CA 1
ATOM 688 C C . SER A 1 92 ? -3.867 -6.503 -1.967 1.00 97.81 92 SER A C 1
ATOM 690 O O . SER A 1 92 ? -4.237 -5.354 -1.705 1.00 97.81 92 SER A O 1
ATOM 692 N N . VAL A 1 93 ? -2.756 -6.763 -2.657 1.00 98.00 93 VAL A N 1
ATOM 693 C CA . VAL A 1 93 ? -1.823 -5.733 -3.121 1.00 98.00 93 VAL A CA 1
ATOM 694 C C . VAL A 1 93 ? -1.957 -5.544 -4.617 1.00 98.00 93 VAL A C 1
ATOM 696 O O . VAL A 1 93 ? -2.029 -6.515 -5.378 1.00 98.00 93 VAL A O 1
ATOM 699 N N . TRP A 1 94 ? -1.951 -4.283 -5.025 1.00 97.94 94 TRP A N 1
ATOM 700 C CA . TRP A 1 94 ? -2.156 -3.847 -6.392 1.00 97.94 94 TRP A CA 1
ATOM 701 C C . TRP A 1 94 ? -1.065 -2.873 -6.813 1.00 97.94 94 TRP A C 1
ATOM 703 O O . TRP A 1 94 ? -0.622 -2.045 -6.017 1.00 97.94 94 TRP A O 1
ATOM 713 N N . PHE A 1 95 ? -0.676 -2.940 -8.080 1.00 97.62 95 PHE A N 1
ATOM 714 C CA . PHE A 1 95 ? 0.072 -1.880 -8.735 1.00 97.62 95 PHE A CA 1
ATOM 715 C C . PHE A 1 95 ? -0.876 -0.964 -9.497 1.00 97.62 95 PHE A C 1
ATOM 717 O O . PHE A 1 95 ? -1.810 -1.420 -10.161 1.00 97.62 95 PHE A O 1
ATOM 724 N N . VAL A 1 96 ? -0.613 0.335 -9.412 1.00 96.50 96 VAL A N 1
ATOM 725 C CA . VAL A 1 96 ? -1.298 1.372 -10.180 1.00 96.50 96 VAL A CA 1
ATOM 726 C C . VAL A 1 96 ? -0.242 2.104 -10.993 1.00 96.50 96 VAL A C 1
ATOM 728 O O . VAL A 1 96 ? 0.659 2.719 -10.421 1.00 96.50 96 VAL A O 1
ATOM 731 N N . CYS A 1 97 ? -0.348 2.037 -12.319 1.00 95.69 97 CYS A N 1
ATOM 732 C CA . CYS A 1 97 ? 0.598 2.715 -13.194 1.00 95.69 97 CYS A CA 1
ATOM 733 C C . CYS A 1 97 ? 0.502 4.230 -13.000 1.00 95.69 97 CYS A C 1
ATOM 735 O O . CYS A 1 97 ? -0.589 4.803 -13.046 1.00 95.69 97 CYS A O 1
ATOM 737 N N . HIS A 1 98 ? 1.639 4.893 -12.805 1.00 93.25 98 HIS A N 1
ATOM 738 C CA . HIS A 1 98 ? 1.670 6.344 -12.611 1.00 93.25 98 HIS A CA 1
ATOM 739 C C . HIS A 1 98 ? 1.196 7.129 -13.850 1.00 93.25 98 HIS A C 1
ATOM 741 O O . HIS A 1 98 ? 0.766 8.278 -13.726 1.00 93.25 98 HIS A O 1
ATOM 747 N N . GLU A 1 99 ? 1.226 6.512 -15.035 1.00 93.50 99 GLU A N 1
ATOM 748 C CA . GLU A 1 99 ? 0.734 7.100 -16.284 1.00 93.50 99 GLU A CA 1
ATOM 749 C C . GLU A 1 99 ? -0.801 7.068 -16.376 1.00 93.50 99 GLU A C 1
ATOM 751 O O . GLU A 1 99 ? -1.411 8.016 -16.872 1.00 93.50 99 GLU A O 1
ATOM 756 N N . THR A 1 100 ? -1.438 6.020 -15.842 1.00 92.50 100 THR A N 1
ATOM 757 C CA . THR A 1 100 ? -2.892 5.789 -15.946 1.00 92.50 100 THR A CA 1
ATOM 758 C C . THR A 1 100 ? -3.637 5.966 -14.620 1.00 92.50 100 THR A C 1
ATOM 760 O O . THR A 1 100 ? -4.856 5.831 -14.569 1.00 92.50 100 THR A O 1
ATOM 763 N N . MET A 1 101 ? -2.959 6.361 -13.534 1.00 92.12 101 MET A N 1
ATOM 764 C CA . MET A 1 101 ? -3.542 6.497 -12.184 1.00 92.12 101 MET A CA 1
ATOM 765 C C . MET A 1 101 ? -4.716 7.492 -12.067 1.00 92.12 101 MET A C 1
ATOM 767 O O . MET A 1 101 ? -5.411 7.535 -11.048 1.00 92.12 101 MET A O 1
ATOM 771 N N . ARG A 1 102 ? -4.941 8.312 -13.101 1.00 89.50 102 ARG A N 1
ATOM 772 C CA . ARG A 1 102 ? -6.068 9.253 -13.202 1.00 89.50 102 ARG A CA 1
ATOM 773 C C . ARG A 1 102 ? -7.281 8.670 -13.926 1.00 89.50 102 ARG A C 1
ATOM 775 O O . ARG A 1 102 ? -8.359 9.258 -13.848 1.00 89.50 102 ARG A O 1
ATOM 782 N N . GLU A 1 103 ? -7.126 7.544 -14.612 1.00 89.31 103 GLU A N 1
ATOM 783 C CA . GLU A 1 103 ? -8.214 6.860 -15.302 1.00 89.31 103 GLU A CA 1
ATOM 784 C C . GLU A 1 103 ? -9.206 6.258 -14.304 1.00 89.31 103 GLU A C 1
ATOM 786 O O . GLU A 1 103 ? -8.874 5.929 -13.158 1.00 89.31 103 GLU A O 1
ATOM 791 N N . LYS A 1 104 ? -10.473 6.177 -14.725 1.00 85.62 104 LYS A N 1
ATOM 792 C CA . LYS A 1 104 ? -11.588 5.753 -13.879 1.00 85.62 104 LYS A CA 1
ATOM 793 C C . LYS A 1 104 ? -12.454 4.728 -14.621 1.00 85.62 104 LYS A C 1
ATOM 795 O O . LYS A 1 104 ? -12.784 4.981 -15.777 1.00 85.62 104 LYS A O 1
ATOM 800 N N . PRO A 1 105 ? -12.893 3.653 -13.940 1.00 86.69 105 PRO A N 1
ATOM 801 C CA . PRO A 1 105 ? -12.626 3.336 -12.532 1.00 86.69 105 PRO A CA 1
ATOM 802 C C . PRO A 1 105 ? -11.205 2.786 -12.314 1.00 86.69 105 PRO A C 1
ATOM 804 O O . PRO A 1 105 ? -10.739 1.927 -13.051 1.00 86.69 105 PRO A O 1
ATOM 807 N N . LEU A 1 106 ? -10.528 3.233 -11.248 1.00 88.69 106 LEU A N 1
ATOM 808 C CA . LEU A 1 106 ? -9.113 2.906 -10.996 1.00 88.69 106 LEU A CA 1
ATOM 809 C C . LEU A 1 106 ? -8.837 1.395 -10.925 1.00 88.69 106 LEU A C 1
ATOM 811 O O . LEU A 1 106 ? -7.771 0.926 -11.296 1.00 88.69 106 LEU A O 1
ATOM 815 N N . ARG A 1 107 ? -9.821 0.620 -10.465 1.00 88.69 107 ARG A N 1
ATOM 816 C CA . ARG A 1 107 ? -9.739 -0.839 -10.349 1.00 88.69 107 ARG A CA 1
ATOM 817 C C . ARG A 1 107 ? -9.618 -1.556 -11.698 1.00 88.69 107 ARG A C 1
ATOM 819 O O . ARG A 1 107 ? -9.092 -2.660 -11.727 1.00 88.69 107 ARG A O 1
ATOM 826 N N . GLU A 1 108 ? -10.091 -0.955 -12.790 1.00 89.44 108 GLU A N 1
ATOM 827 C CA . GLU A 1 108 ? -9.961 -1.528 -14.139 1.00 89.44 108 GLU A CA 1
ATOM 828 C C . GLU A 1 108 ? -8.560 -1.330 -14.721 1.00 89.44 108 GLU A C 1
ATOM 830 O O . GLU A 1 108 ? -8.120 -2.133 -15.539 1.00 89.44 108 GLU A O 1
ATOM 835 N N . VAL A 1 109 ? -7.848 -0.301 -14.258 1.00 89.94 109 VAL A N 1
ATOM 836 C CA . VAL A 1 109 ? -6.492 0.035 -14.713 1.00 89.94 109 VAL A CA 1
ATOM 837 C C . VAL A 1 109 ? -5.409 -0.357 -13.708 1.00 89.94 109 VAL A C 1
ATOM 839 O O . VAL A 1 109 ? -4.230 -0.191 -13.994 1.00 89.94 109 VAL A O 1
ATOM 842 N N . ALA A 1 110 ? -5.776 -0.898 -12.545 1.00 95.00 110 ALA A N 1
ATOM 843 C CA . ALA A 1 110 ? -4.853 -1.438 -11.550 1.00 95.00 110 ALA A CA 1
ATOM 844 C C . ALA A 1 110 ? -4.641 -2.951 -11.742 1.00 95.00 110 ALA A C 1
ATOM 846 O O . ALA A 1 110 ? -5.532 -3.672 -12.195 1.00 95.00 110 ALA A O 1
ATOM 847 N N . LEU A 1 111 ? -3.477 -3.461 -11.334 1.00 96.56 111 LEU A N 1
ATOM 848 C CA . LEU A 1 111 ? -3.137 -4.883 -11.429 1.00 96.56 111 LEU A CA 1
ATOM 849 C C . LEU A 1 111 ? -2.921 -5.493 -10.050 1.00 96.56 111 LEU A C 1
ATOM 851 O O . LEU A 1 111 ? -2.030 -5.077 -9.319 1.00 96.56 111 LEU A O 1
ATOM 855 N N . ARG A 1 112 ? -3.707 -6.516 -9.705 1.00 96.44 11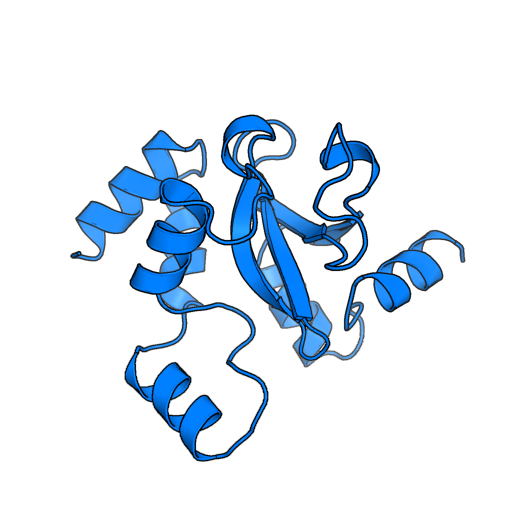2 ARG A N 1
ATOM 856 C CA . ARG A 1 112 ? -3.505 -7.315 -8.491 1.00 96.44 112 ARG A CA 1
ATOM 857 C C . ARG A 1 112 ? -2.227 -8.145 -8.617 1.00 96.44 112 ARG A C 1
ATOM 859 O O . ARG A 1 112 ? -2.108 -8.922 -9.562 1.00 96.44 112 ARG A O 1
ATOM 866 N N . VAL A 1 113 ? -1.317 -8.042 -7.651 1.00 97.31 113 VAL A N 1
ATOM 867 C CA . VAL A 1 113 ? 0.012 -8.689 -7.698 1.00 97.31 113 VAL A CA 1
ATOM 868 C C . VAL A 1 113 ? 0.296 -9.647 -6.540 1.00 97.31 113 VAL A C 1
ATOM 870 O O . VAL A 1 113 ? 1.103 -10.575 -6.677 1.00 97.31 113 VAL A O 1
ATOM 873 N N . ALA A 1 114 ? -0.373 -9.474 -5.402 1.00 97.25 114 ALA A N 1
ATOM 874 C CA . ALA A 1 114 ? -0.169 -10.322 -4.232 1.00 97.25 114 ALA A CA 1
ATOM 875 C C . ALA A 1 114 ? -1.413 -10.400 -3.346 1.00 97.25 114 ALA A C 1
ATOM 877 O O . ALA A 1 114 ? -2.276 -9.523 -3.381 1.00 97.25 114 ALA A O 1
ATOM 878 N N . ASP A 1 115 ? -1.483 -11.452 -2.531 1.00 96.69 115 ASP A N 1
ATOM 879 C CA . ASP A 1 115 ? -2.583 -11.646 -1.576 1.00 96.69 115 ASP A CA 1
ATOM 880 C C . ASP A 1 115 ? -2.461 -10.738 -0.347 1.00 96.69 115 ASP A C 1
ATOM 882 O O . ASP A 1 115 ? -3.438 -10.511 0.361 1.00 96.69 115 ASP A O 1
ATOM 886 N N . ASN A 1 116 ? -1.246 -10.267 -0.065 1.00 96.62 116 ASN A N 1
ATOM 887 C CA . ASN A 1 116 ? -0.898 -9.317 0.987 1.00 96.62 116 ASN A CA 1
ATOM 888 C C . ASN A 1 116 ? 0.542 -8.818 0.787 1.00 96.62 116 ASN A C 1
ATOM 890 O O . ASN A 1 116 ? 1.248 -9.262 -0.124 1.00 96.62 116 ASN A O 1
ATOM 894 N N . LEU A 1 117 ? 0.982 -7.877 1.621 1.00 96.69 117 LEU A N 1
ATOM 895 C CA . LEU A 1 117 ? 2.302 -7.262 1.497 1.00 96.69 117 LEU A CA 1
ATOM 896 C C . LEU A 1 117 ? 3.427 -8.260 1.786 1.00 96.69 117 LEU A C 1
ATOM 898 O O . LEU A 1 117 ? 4.452 -8.223 1.120 1.00 96.69 117 LEU A O 1
ATOM 902 N N . ALA A 1 118 ? 3.250 -9.187 2.721 1.00 95.12 118 ALA A N 1
ATOM 903 C CA . ALA A 1 118 ? 4.221 -10.216 3.051 1.00 95.12 118 ALA A CA 1
ATOM 904 C C . ALA A 1 118 ? 4.441 -11.170 1.871 1.00 95.12 118 ALA A C 1
ATOM 906 O O . ALA A 1 118 ? 5.586 -11.527 1.599 1.00 95.12 118 ALA A O 1
ATOM 907 N N . ASP A 1 119 ? 3.379 -11.529 1.143 1.00 96.38 119 ASP A N 1
ATOM 908 C CA . ASP A 1 119 ? 3.468 -12.274 -0.116 1.00 96.38 119 ASP A CA 1
ATOM 909 C C . ASP A 1 119 ? 4.238 -11.477 -1.183 1.00 96.38 119 ASP A C 1
ATOM 911 O O . ASP A 1 119 ? 5.178 -12.008 -1.775 1.00 96.38 119 ASP A O 1
ATOM 915 N N . LEU A 1 120 ? 3.942 -10.182 -1.370 1.00 96.12 120 LEU A N 1
ATOM 916 C CA . LEU A 1 120 ? 4.707 -9.334 -2.297 1.00 96.12 120 LEU A CA 1
ATOM 917 C C . LEU A 1 120 ? 6.199 -9.273 -1.920 1.00 96.12 120 LEU A C 1
ATOM 919 O O . LEU A 1 120 ? 7.064 -9.525 -2.758 1.00 96.12 120 LEU A O 1
ATOM 923 N N . MET A 1 121 ? 6.508 -9.010 -0.649 1.00 94.75 121 MET A N 1
ATOM 924 C CA . MET A 1 121 ? 7.884 -8.943 -0.153 1.00 94.75 121 MET A CA 1
ATOM 925 C C . MET A 1 121 ? 8.606 -10.288 -0.308 1.00 94.75 121 MET A C 1
ATOM 927 O O . MET A 1 121 ? 9.782 -10.319 -0.669 1.00 94.75 121 MET A O 1
ATOM 931 N N . HIS A 1 122 ? 7.916 -11.411 -0.085 1.00 95.06 122 HIS A N 1
ATOM 932 C CA . HIS A 1 122 ? 8.468 -12.746 -0.317 1.00 95.06 122 HIS A CA 1
ATOM 933 C C . HIS A 1 122 ? 8.760 -12.996 -1.802 1.00 95.06 122 HIS A C 1
ATOM 935 O O . HIS A 1 122 ? 9.825 -13.512 -2.156 1.00 95.06 122 HIS A O 1
ATOM 941 N N . LYS A 1 123 ? 7.841 -12.607 -2.688 1.00 94.31 123 LYS A N 1
ATOM 942 C CA . LYS A 1 123 ? 8.012 -12.711 -4.139 1.00 94.31 123 LYS A CA 1
ATOM 943 C C . LYS A 1 123 ? 9.205 -11.890 -4.632 1.00 94.31 123 LYS A C 1
ATOM 945 O O . LYS A 1 123 ? 9.998 -12.409 -5.415 1.00 94.31 123 LYS A O 1
ATOM 950 N N . TRP A 1 124 ? 9.397 -10.669 -4.133 1.00 93.94 124 TRP A N 1
ATOM 951 C CA . TRP A 1 124 ? 10.589 -9.872 -4.441 1.00 93.94 124 TRP A CA 1
ATOM 952 C C . TRP A 1 124 ? 11.869 -10.483 -3.879 1.00 93.94 124 TRP A C 1
ATOM 954 O O . TRP A 1 124 ? 12.841 -10.636 -4.614 1.00 93.94 124 TRP A O 1
ATOM 964 N N . ALA A 1 125 ? 11.862 -10.926 -2.620 1.00 93.38 125 ALA A N 1
ATOM 965 C CA . ALA A 1 125 ? 13.025 -11.564 -2.001 1.00 93.38 125 ALA A CA 1
ATOM 966 C C . ALA A 1 125 ? 13.465 -12.852 -2.723 1.00 93.38 125 ALA A C 1
ATOM 968 O O . ALA 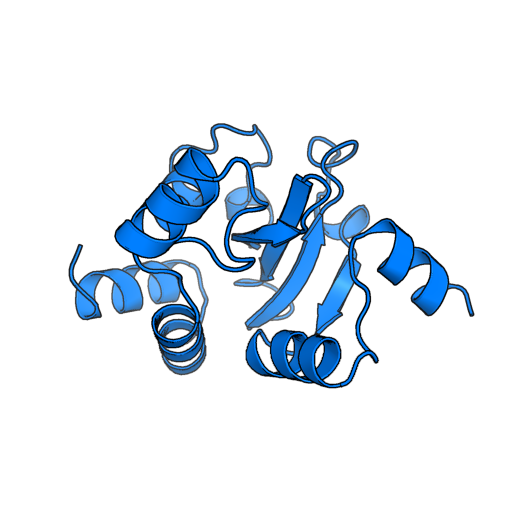A 1 125 ? 14.630 -13.238 -2.657 1.00 93.38 125 ALA A O 1
ATOM 969 N N . THR A 1 126 ? 12.540 -13.523 -3.414 1.00 94.81 126 THR A N 1
ATOM 970 C CA . THR A 1 126 ? 12.809 -14.746 -4.186 1.00 94.81 126 THR A CA 1
ATOM 971 C C . THR A 1 126 ? 12.976 -14.507 -5.688 1.00 94.81 126 THR A C 1
ATOM 973 O O . THR A 1 126 ? 13.200 -15.472 -6.420 1.00 94.81 126 THR A O 1
ATOM 976 N N . GLY A 1 127 ? 12.874 -13.258 -6.159 1.00 90.12 127 GLY A N 1
ATOM 977 C CA . GLY A 1 127 ? 12.969 -12.903 -7.579 1.00 90.12 127 GLY A CA 1
ATOM 978 C C . GLY A 1 127 ? 11.834 -13.460 -8.447 1.00 90.12 127 GLY A C 1
ATOM 979 O O . GLY A 1 127 ? 12.023 -13.665 -9.642 1.00 90.12 127 GLY A O 1
ATOM 980 N N . LYS A 1 128 ? 10.675 -13.768 -7.850 1.00 89.31 128 LYS A N 1
ATOM 981 C CA . LYS A 1 128 ? 9.502 -14.357 -8.526 1.00 89.31 128 LYS A CA 1
ATOM 982 C C . LYS A 1 128 ? 8.334 -13.383 -8.691 1.00 89.31 128 LYS A C 1
ATOM 984 O O . LYS A 1 128 ? 7.319 -13.753 -9.273 1.00 89.31 128 LYS A O 1
ATOM 989 N N . GLY A 1 129 ? 8.435 -12.191 -8.109 1.00 88.06 129 GLY A N 1
ATOM 990 C CA . GLY A 1 129 ? 7.400 -11.161 -8.170 1.00 88.06 129 GLY A CA 1
ATOM 991 C C . GLY A 1 129 ? 7.645 -10.153 -9.279 1.00 88.06 129 GLY A C 1
ATOM 992 O O . GLY A 1 129 ? 8.807 -9.917 -9.607 1.00 88.06 129 GLY A O 1
ATOM 993 N N . PRO A 1 130 ? 6.580 -9.524 -9.802 1.00 92.69 130 PRO A N 1
ATOM 994 C CA . PRO A 1 130 ? 6.736 -8.409 -10.717 1.00 92.69 130 PRO A CA 1
ATOM 995 C C . PRO A 1 130 ? 7.404 -7.228 -10.011 1.00 92.69 130 PRO A C 1
ATOM 997 O O . PRO A 1 130 ? 7.061 -6.913 -8.868 1.00 92.69 130 PRO A O 1
ATOM 1000 N N . MET A 1 131 ? 8.351 -6.574 -10.678 1.00 93.31 131 MET A N 1
ATOM 1001 C CA . MET A 1 131 ? 9.054 -5.412 -10.112 1.00 93.31 131 MET A CA 1
ATOM 1002 C C . MET A 1 131 ? 8.233 -4.119 -10.165 1.00 93.31 131 MET A C 1
ATOM 1004 O O . MET A 1 131 ? 8.436 -3.238 -9.331 1.00 93.31 131 MET A O 1
ATOM 1008 N N . ASP A 1 132 ? 7.329 -4.015 -11.138 1.00 95.00 132 ASP A N 1
ATOM 1009 C CA . ASP A 1 132 ? 6.481 -2.853 -11.392 1.00 95.00 132 ASP A CA 1
ATOM 1010 C C . ASP A 1 132 ? 5.195 -3.243 -12.150 1.00 95.00 132 ASP A C 1
ATOM 1012 O O . ASP A 1 132 ? 4.915 -4.432 -12.355 1.00 95.00 132 ASP A O 1
ATOM 1016 N N . TYR A 1 133 ? 4.386 -2.250 -12.543 1.00 96.25 133 TYR A N 1
ATOM 1017 C CA . TYR A 1 133 ? 3.114 -2.469 -13.232 1.00 96.25 133 TYR A CA 1
ATOM 1018 C C . TYR A 1 133 ? 3.274 -3.232 -14.551 1.00 96.25 133 TYR A C 1
ATOM 1020 O O . TYR A 1 133 ? 2.574 -4.219 -14.784 1.00 96.25 133 TYR A O 1
ATOM 1028 N N . PHE A 1 134 ? 4.196 -2.799 -15.413 1.00 94.50 134 PHE A N 1
ATOM 1029 C CA . PHE A 1 134 ? 4.384 -3.400 -16.733 1.00 94.50 134 PHE A CA 1
ATOM 1030 C C . PHE A 1 134 ? 4.951 -4.814 -16.633 1.00 94.50 134 PHE A C 1
ATOM 1032 O O . PHE A 1 134 ? 4.603 -5.690 -17.426 1.00 94.50 134 PHE A O 1
ATOM 1039 N N . ASP A 1 135 ? 5.79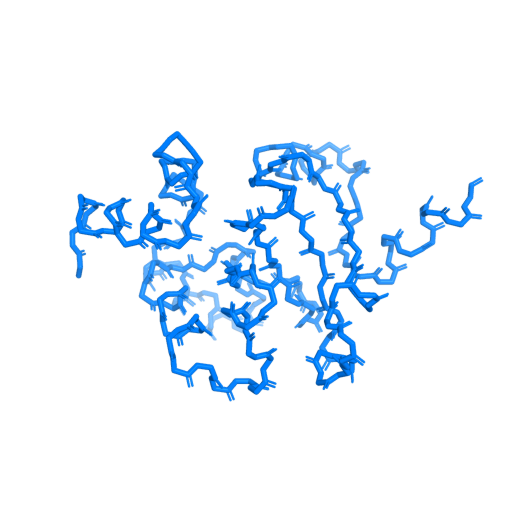3 -5.077 -15.636 1.00 94.62 135 ASP A N 1
ATOM 1040 C CA . ASP A 1 135 ? 6.247 -6.430 -15.356 1.00 94.62 135 ASP A CA 1
ATOM 1041 C C . ASP A 1 135 ? 5.084 -7.340 -14.934 1.00 94.62 135 ASP A C 1
ATOM 1043 O O . ASP A 1 135 ? 4.951 -8.459 -15.435 1.00 94.62 135 ASP A O 1
ATOM 1047 N N . ALA A 1 136 ? 4.177 -6.833 -14.092 1.00 94.31 136 ALA A N 1
ATOM 1048 C CA . ALA A 1 136 ? 2.973 -7.559 -13.695 1.00 94.31 136 ALA A CA 1
ATOM 1049 C C . ALA A 1 136 ? 2.035 -7.830 -14.882 1.00 94.31 136 ALA A C 1
ATOM 1051 O O . ALA A 1 136 ? 1.472 -8.923 -14.993 1.00 94.31 136 ALA A O 1
ATOM 1052 N N . GLU A 1 137 ? 1.894 -6.867 -15.794 1.00 92.94 137 GLU A N 1
ATOM 1053 C CA . GLU A 1 137 ? 1.098 -7.010 -17.015 1.00 92.94 137 GLU A CA 1
ATOM 1054 C C . GLU A 1 137 ? 1.637 -8.125 -17.924 1.00 92.94 137 GLU A C 1
ATOM 1056 O O . GLU A 1 137 ? 0.866 -8.954 -18.426 1.00 92.94 137 GLU A O 1
ATOM 1061 N N . ARG A 1 138 ? 2.967 -8.204 -18.085 1.00 90.50 138 ARG A N 1
ATOM 1062 C CA . ARG A 1 138 ? 3.620 -9.270 -18.862 1.00 90.50 138 ARG A CA 1
ATOM 1063 C C . ARG A 1 138 ? 3.361 -10.651 -18.270 1.00 90.50 138 ARG A C 1
ATOM 1065 O O . ARG A 1 138 ? 3.023 -11.560 -19.021 1.00 90.50 138 ARG A O 1
ATOM 1072 N N . VAL A 1 139 ? 3.470 -10.798 -16.947 1.00 86.31 139 VAL A N 1
ATOM 1073 C CA . VAL A 1 139 ? 3.226 -12.074 -16.245 1.00 86.31 139 VAL A CA 1
ATOM 1074 C C . VAL A 1 139 ? 1.762 -12.511 -16.341 1.00 86.31 139 VAL A C 1
ATOM 1076 O O . VAL A 1 139 ? 1.474 -13.698 -16.439 1.00 86.31 139 VAL A O 1
ATOM 1079 N N . LYS A 1 140 ? 0.811 -11.571 -16.336 1.00 78.56 140 LYS A N 1
ATOM 1080 C CA . LYS A 1 140 ? -0.619 -11.887 -16.491 1.00 78.56 140 LYS A CA 1
ATOM 1081 C C . LYS A 1 140 ? -0.974 -12.356 -17.908 1.00 78.56 140 LYS A C 1
ATOM 1083 O O . LYS A 1 140 ? -1.968 -13.057 -18.087 1.00 78.56 140 LYS A O 1
ATOM 1088 N N . SER A 1 141 ? -0.196 -11.929 -18.899 1.00 66.75 141 SER A N 1
ATOM 1089 C CA . SER A 1 141 ? -0.439 -12.202 -20.321 1.00 66.75 141 SER A CA 1
ATOM 1090 C C . SER A 1 141 ? 0.219 -13.495 -20.825 1.00 66.75 141 SER A C 1
ATOM 1092 O O . SER A 1 141 ? -0.011 -13.876 -21.973 1.00 66.75 141 SER A O 1
ATOM 1094 N N . SER A 1 142 ? 1.041 -14.146 -19.995 1.00 53.00 142 SER A N 1
ATOM 1095 C CA . SER A 1 142 ? 1.718 -15.424 -20.269 1.00 53.00 142 SER A CA 1
ATOM 1096 C C . SER A 1 142 ? 0.966 -16.617 -19.697 1.00 53.00 142 SER A C 1
ATOM 1098 O O . SER A 1 142 ? 0.879 -17.642 -20.408 1.00 53.00 142 SER A O 1
#

Secondary structure (DSSP, 8-state):
--HHHHHHHHHTTT--HHHHHHHHHHSPPHHHHHHHHHTTPPPPSB--HHHHHHHHHT-TTS--GGGGTEEEEEE-TTSPEEEEESSSSTT-EEEE-TTTTTSSSHHHHEEEEESSHHHHHHHHHTT-S-SSHHHHHHHHT-

Sequence (142 aa):
MTEEQFLTWVNDRGLPRDRGMELLRLAATPEEMKAASEAWEPPPPIYNLGSIVTLTEDDPLGVSPKAHGFLIVGSCPNGDLIAVDGSTDVGSVWFVCHETMREKPLREVALRVADNLADLMHKWATGKGPMDYFDAERVKSS

Foldseek 3Di:
DDLVVQLVVVVVLQAHSVLSVVLVVQEDDPVQQVVCVVVVHQGRFFHHSVVQCCCQPVVPLQLNQSVLQWGFGGFFSVRWTWIAGNPDLHQFIKTQGSVCSNPPPSVVRIATFGSHVVRQVVCVVVVNGQRHRVSRVVVVVD

Radius of gyration: 14.14 Å; chains: 1; bounding box: 35×30×38 Å